Protein AF-A0A7S2TWF1-F1 (afdb_monomer)

Organism: NCBI:txid641309

Solvent-accessible surface area (backbone atoms only — not comparable to full-atom values): 10741 Å² total; per-residue (Å²): 142,86,86,85,86,84,88,76,52,82,78,64,41,66,80,52,67,94,58,54,63,68,58,53,52,52,51,52,52,48,54,50,44,64,72,76,41,62,96,87,55,84,79,75,78,81,79,74,95,74,87,85,78,88,54,41,64,74,34,92,91,57,60,34,87,63,63,79,82,58,96,88,62,58,93,59,49,22,53,63,57,31,46,40,42,53,79,91,64,64,80,43,73,40,54,31,22,58,30,19,81,89,21,53,68,32,71,68,12,24,52,53,24,39,56,52,37,52,51,50,52,52,36,50,75,72,72,45,86,76,72,66,92,52,75,87,69,79,74,94,57,79,78,60,97,80,72,69,82,76,75,79,83,74,89,77,82,87,79,85,81,80,134

Mean predicted aligned error: 10.91 Å

Radius of gyration: 24.33 Å; Cα contacts (8 Å, |Δi|>4): 124; chains: 1; bounding box: 67×34×67 Å

Secondary structure (DSSP, 8-state):
---------TTGGGGGTT--HHHHHHHHHHHHHHHHS-TT----PPPPS------TTT-TTTSSSS----TT--TTHHHHHHS-BSTTS--B---SGGG-SS-TTSHHHHHHHHHHHHHHHHHHHTTPPP-GGGTT----SPPPTT-PPPPP-------PPP-

Foldseek 3Di:
DDDDDDDDDPPRVVVCPPHDQCVVVVVVLVVVCVVPDPPPDPDHDDDDPDDDDDDQCPPPVRVDQWDDADPPDDLCQLLVQQAAPPNVQGDGGDAALSNASVRGSHPVRRVVSVVVRVVVVVCSVVVHRDPSVVVPDDPPPPPDPPPDDDPPDDDDDDDDDDD

Structure (mmCIF, N/CA/C/O backbone):
data_AF-A0A7S2TWF1-F1
#
_entry.id   AF-A0A7S2TWF1-F1
#
loop_
_atom_site.group_PDB
_atom_site.id
_atom_site.type_symbol
_atom_site.label_atom_id
_atom_site.label_alt_id
_atom_site.label_comp_id
_atom_site.label_asym_id
_atom_site.label_entity_id
_atom_site.label_seq_id
_atom_site.pdbx_PDB_ins_code
_atom_site.Cartn_x
_atom_site.Cartn_y
_atom_site.Cartn_z
_atom_site.occupancy
_atom_site.B_iso_or_equiv
_atom_site.auth_seq_id
_atom_site.auth_comp_id
_atom_site.auth_asym_id
_atom_site.auth_atom_id
_atom_site.pdbx_PDB_model_num
ATOM 1 N N . GLU A 1 1 ? -18.597 18.841 12.851 1.00 72.12 1 GLU A N 1
ATOM 2 C CA . GLU A 1 1 ? -18.340 17.396 12.669 1.00 72.12 1 GLU A CA 1
ATOM 3 C C . GLU A 1 1 ? -16.837 17.173 12.703 1.00 72.12 1 GLU A C 1
ATOM 5 O O . GLU A 1 1 ? -16.108 18.073 12.300 1.00 72.12 1 GLU A O 1
ATOM 10 N N . GLY A 1 2 ? -16.373 16.060 13.267 1.00 89.06 2 GLY A N 1
ATOM 11 C CA . GLY A 1 2 ? -14.948 15.761 13.417 1.00 89.06 2 GLY A CA 1
ATOM 12 C C . GLY A 1 2 ? -14.644 14.351 12.931 1.00 89.06 2 GLY A C 1
ATOM 13 O O . GLY A 1 2 ? -15.507 13.480 13.000 1.00 89.06 2 GLY A O 1
ATOM 14 N N . VAL A 1 3 ? -13.423 14.140 12.444 1.00 94.56 3 VAL A N 1
ATOM 15 C CA . VAL A 1 3 ? -12.933 12.841 11.974 1.00 94.56 3 VAL A CA 1
ATOM 16 C C . VAL A 1 3 ? -11.760 12.434 12.850 1.00 94.56 3 VAL A C 1
ATOM 18 O O . VAL A 1 3 ? -10.862 13.236 13.103 1.00 94.56 3 VAL A O 1
ATOM 21 N N . ILE A 1 4 ? -11.770 11.186 13.308 1.00 93.94 4 ILE A N 1
ATOM 22 C CA . ILE A 1 4 ? -10.640 10.574 14.003 1.00 93.94 4 ILE A CA 1
ATOM 23 C C . ILE A 1 4 ? -10.023 9.558 13.054 1.00 93.94 4 ILE A C 1
ATOM 25 O O . ILE A 1 4 ? -10.725 8.720 12.494 1.00 93.94 4 ILE A O 1
ATOM 29 N N . VAL A 1 5 ? -8.704 9.627 12.899 1.00 96.81 5 VAL A N 1
ATOM 30 C CA . VAL A 1 5 ? -7.928 8.631 12.162 1.00 96.81 5 VAL A CA 1
ATOM 31 C C . VAL A 1 5 ? -7.140 7.815 13.175 1.00 96.81 5 VAL A C 1
ATOM 33 O O . VAL A 1 5 ? -6.303 8.351 13.900 1.00 96.81 5 VAL A O 1
ATOM 36 N N . ALA A 1 6 ? -7.425 6.518 13.237 1.00 95.50 6 ALA A N 1
ATOM 37 C CA . ALA A 1 6 ? -6.682 5.576 14.057 1.00 95.50 6 ALA A CA 1
ATOM 38 C C . ALA A 1 6 ? -5.682 4.824 13.176 1.00 95.50 6 ALA A C 1
ATOM 40 O O . ALA A 1 6 ? -6.067 4.156 12.218 1.00 95.50 6 ALA A O 1
ATOM 41 N N . HIS A 1 7 ? -4.397 4.923 13.509 1.00 95.50 7 HIS A N 1
ATOM 42 C CA . HIS A 1 7 ? -3.355 4.150 12.843 1.00 95.50 7 HIS A CA 1
ATOM 43 C C . HIS A 1 7 ? -3.066 2.870 13.624 1.00 95.50 7 HIS A C 1
ATOM 45 O O . HIS A 1 7 ? -2.835 2.912 14.832 1.00 95.50 7 HIS A O 1
ATOM 51 N N . ILE A 1 8 ? -3.040 1.739 12.921 1.00 93.31 8 ILE A N 1
ATOM 52 C CA . ILE A 1 8 ? -2.737 0.428 13.491 1.00 93.31 8 ILE A CA 1
ATOM 53 C C . ILE A 1 8 ? -1.544 -0.145 12.732 1.00 93.31 8 ILE A C 1
ATOM 55 O O . ILE A 1 8 ? -1.581 -0.270 11.511 1.00 93.31 8 ILE A O 1
ATOM 59 N N . TRP A 1 9 ? -0.488 -0.495 13.463 1.00 90.25 9 TRP A N 1
ATOM 60 C CA . TRP A 1 9 ? 0.772 -0.977 12.898 1.00 90.25 9 TRP A CA 1
ATOM 61 C C . TRP A 1 9 ? 1.129 -2.358 13.460 1.00 90.25 9 TRP A C 1
ATOM 63 O O . TRP A 1 9 ? 0.666 -2.717 14.551 1.00 90.25 9 TRP A O 1
ATOM 73 N N . PRO A 1 10 ? 1.959 -3.152 12.763 1.00 88.19 10 PRO A N 1
ATOM 74 C CA . PRO A 1 10 ? 2.532 -4.363 13.333 1.00 88.19 10 PRO A CA 1
ATOM 75 C C . PRO A 1 10 ? 3.285 -4.094 14.653 1.00 88.19 10 PRO A C 1
ATOM 77 O O . PRO A 1 10 ? 3.901 -3.038 14.804 1.00 88.19 10 PRO A O 1
ATOM 80 N N . PRO A 1 11 ? 3.255 -5.039 15.611 1.00 89.56 11 PRO A N 1
ATOM 81 C CA . PRO A 1 11 ? 2.576 -6.336 15.536 1.00 89.56 11 PRO A CA 1
ATOM 82 C C . PRO A 1 11 ? 1.072 -6.274 15.863 1.00 89.56 11 PRO A C 1
ATOM 84 O O . PRO A 1 11 ? 0.361 -7.254 15.666 1.00 89.56 11 PRO A O 1
ATOM 87 N N . TYR A 1 12 ? 0.558 -5.139 16.342 1.00 89.62 12 TYR A N 1
ATOM 88 C CA . TYR A 1 12 ? -0.828 -5.020 16.813 1.00 89.62 12 TYR A CA 1
ATOM 89 C C . TYR A 1 12 ? -1.869 -5.161 15.698 1.00 89.62 12 TYR A C 1
ATOM 91 O O . TYR A 1 12 ? -2.967 -5.651 15.954 1.00 89.62 12 TYR A O 1
ATOM 99 N N . ALA A 1 13 ? -1.513 -4.800 14.461 1.00 91.19 13 ALA A N 1
ATOM 100 C CA . ALA A 1 13 ? -2.363 -4.982 13.282 1.00 91.19 13 ALA A CA 1
ATOM 101 C C . ALA A 1 13 ? -2.814 -6.442 13.081 1.00 91.19 13 ALA A C 1
ATOM 103 O O . ALA A 1 13 ? -3.948 -6.679 12.671 1.00 91.19 13 ALA A O 1
ATOM 104 N N . TYR A 1 14 ? -1.987 -7.424 13.460 1.00 90.00 14 TYR A N 1
ATOM 105 C CA . TYR A 1 14 ? -2.338 -8.845 13.349 1.00 90.00 14 TYR A CA 1
ATOM 106 C C . TYR A 1 14 ? -3.545 -9.220 14.216 1.00 90.00 14 TYR A C 1
ATOM 108 O O . TYR A 1 14 ? -4.333 -10.088 13.852 1.00 90.00 14 TYR A O 1
ATOM 116 N N . GLY A 1 15 ? -3.755 -8.512 15.330 1.00 92.19 15 GLY A N 1
ATOM 117 C CA . GLY A 1 15 ? -4.901 -8.712 16.215 1.00 92.19 15 GLY A CA 1
ATOM 118 C C . GLY A 1 15 ? -6.248 -8.284 15.624 1.00 92.19 15 GLY A C 1
ATOM 119 O O . GLY A 1 15 ? -7.263 -8.453 16.298 1.00 92.19 15 GLY A O 1
ATOM 120 N N . TYR A 1 16 ? -6.277 -7.731 14.406 1.00 93.31 16 TYR A N 1
ATOM 121 C CA . TYR A 1 16 ? -7.485 -7.291 13.698 1.00 93.31 16 TYR A CA 1
ATOM 122 C C . TYR A 1 16 ? -7.801 -8.126 12.449 1.00 93.31 16 TYR A C 1
ATOM 124 O O . TYR A 1 16 ? -8.859 -7.943 11.846 1.00 93.31 16 TYR A O 1
ATOM 132 N N . GLN A 1 17 ? -6.932 -9.068 12.069 1.00 90.81 17 GLN A N 1
ATOM 133 C CA . GLN A 1 17 ? -7.161 -9.920 10.903 1.00 90.81 17 GLN A CA 1
ATOM 134 C C . GLN A 1 17 ? -8.437 -10.760 11.066 1.00 90.81 17 GLN A C 1
ATOM 136 O O . GLN A 1 17 ? -8.725 -11.289 12.141 1.00 90.81 17 GLN A O 1
ATOM 141 N N . GLY A 1 18 ? -9.227 -10.847 9.992 1.00 91.69 18 GLY A N 1
ATOM 142 C CA . GLY A 1 18 ? -10.487 -11.599 9.954 1.00 91.69 18 GLY A CA 1
ATOM 143 C C . GLY A 1 18 ? -11.671 -10.970 10.701 1.00 91.69 18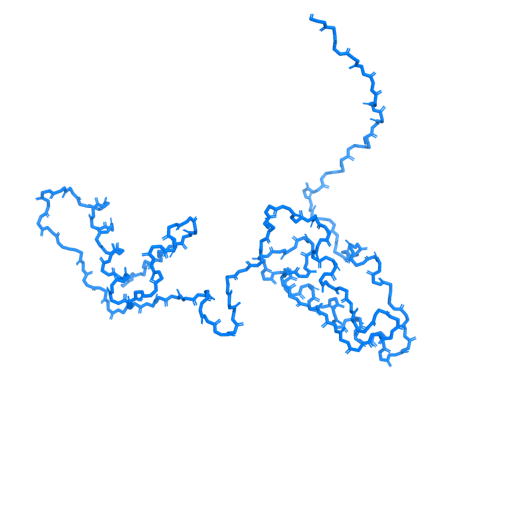 GLY A C 1
ATOM 144 O O . GLY A 1 18 ? -12.748 -11.560 10.709 1.00 91.69 18 GLY A O 1
ATOM 145 N N . GLN A 1 19 ? -11.512 -9.796 11.320 1.00 95.69 19 GLN A N 1
ATOM 146 C CA . GLN A 1 19 ? -12.613 -9.099 11.995 1.00 95.69 19 GLN A CA 1
ATOM 147 C C . GLN A 1 19 ? -13.448 -8.266 11.023 1.00 95.69 19 GLN A C 1
ATOM 149 O O . GLN A 1 19 ? -12.916 -7.712 10.056 1.00 95.69 19 GLN A O 1
ATOM 154 N N . SER A 1 20 ? -14.747 -8.139 11.312 1.00 96.88 20 SER A N 1
ATOM 155 C CA . SER A 1 20 ? -15.635 -7.216 10.596 1.00 96.88 20 SER A CA 1
ATOM 156 C C . SER A 1 20 ? -15.337 -5.760 10.964 1.00 96.88 20 SER A C 1
ATOM 158 O O . SER A 1 20 ? -14.747 -5.485 12.013 1.00 96.88 20 SER A O 1
ATOM 160 N N . ASP A 1 21 ? -15.757 -4.815 10.123 1.00 96.88 21 ASP A N 1
ATOM 161 C CA . ASP A 1 21 ? -15.557 -3.379 10.359 1.00 96.88 21 ASP A CA 1
ATOM 162 C C . ASP A 1 21 ? -16.160 -2.949 11.701 1.00 96.88 21 ASP A C 1
ATOM 164 O O . ASP A 1 21 ? -15.520 -2.236 12.471 1.00 96.88 21 ASP A O 1
ATOM 168 N N . GLU A 1 22 ? -17.341 -3.463 12.050 1.00 96.75 22 GLU A N 1
ATOM 169 C CA . GLU A 1 22 ? -18.024 -3.157 13.308 1.00 96.75 22 GLU A C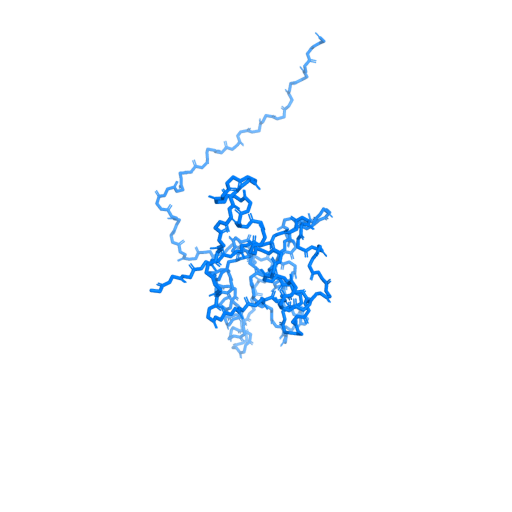A 1
ATOM 170 C C . GLU A 1 22 ? -17.219 -3.625 14.523 1.00 96.75 22 GLU A C 1
ATOM 172 O O . GLU A 1 22 ? -17.148 -2.920 15.532 1.00 96.75 22 GLU A O 1
ATOM 177 N N . GLN A 1 23 ? -16.588 -4.800 14.434 1.00 97.19 23 GLN A N 1
ATOM 178 C CA . GLN A 1 23 ? -15.737 -5.328 15.499 1.00 97.19 23 GLN A CA 1
ATOM 179 C C . GLN A 1 23 ? -14.480 -4.470 15.681 1.00 97.19 23 GLN A C 1
ATOM 181 O O . GLN A 1 23 ? -14.119 -4.148 16.816 1.00 97.19 23 GLN A O 1
ATOM 186 N N . VAL A 1 24 ? -13.839 -4.064 14.578 1.00 96.81 24 VAL A N 1
ATOM 187 C CA . VAL A 1 24 ? -12.660 -3.184 14.611 1.00 96.81 24 VAL A CA 1
ATOM 188 C C . VAL A 1 24 ? -13.022 -1.825 15.210 1.00 96.81 24 VAL A C 1
ATOM 190 O O . VAL A 1 24 ? -12.381 -1.376 16.161 1.00 96.81 24 VAL A O 1
ATOM 193 N N . VAL A 1 25 ? -14.089 -1.195 14.713 1.00 96.50 25 VAL A N 1
ATOM 194 C CA . VAL A 1 25 ? -14.565 0.112 15.187 1.00 96.50 25 VAL A CA 1
ATOM 195 C C . VAL A 1 25 ? -14.952 0.049 16.662 1.00 96.50 25 VAL A C 1
ATOM 197 O O . VAL A 1 25 ? -14.561 0.922 17.434 1.00 96.50 25 VAL A O 1
ATOM 200 N N . SER A 1 26 ? -15.660 -1.000 17.093 1.00 95.69 26 SER A N 1
ATOM 201 C CA . SER A 1 26 ? -16.040 -1.177 18.498 1.00 95.69 26 SER A CA 1
ATOM 202 C C . SER A 1 26 ? -14.823 -1.260 19.421 1.00 95.69 26 SER A C 1
ATOM 204 O O . SER A 1 26 ? -14.816 -0.610 20.468 1.00 95.69 26 SER A O 1
ATOM 206 N N . LYS A 1 27 ? -13.772 -1.990 19.024 1.00 95.56 27 LYS A N 1
ATOM 207 C CA . LYS A 1 27 ? -12.520 -2.068 19.791 1.00 95.56 27 LYS A CA 1
ATOM 208 C C . LYS A 1 27 ? -11.819 -0.717 19.888 1.00 95.56 27 LYS A C 1
ATOM 210 O O . LYS A 1 27 ? -11.437 -0.319 20.985 1.00 95.56 27 LYS A O 1
ATOM 215 N N . ILE A 1 28 ? -11.702 0.004 18.772 1.00 95.31 28 ILE A N 1
ATOM 216 C CA . ILE A 1 28 ? -11.066 1.330 18.737 1.00 95.31 28 ILE A CA 1
ATOM 217 C C . ILE A 1 28 ? -11.831 2.322 19.618 1.00 95.31 28 ILE A C 1
ATOM 219 O O . ILE A 1 28 ? -11.217 3.047 20.397 1.00 95.31 28 ILE A O 1
ATOM 223 N N . LEU A 1 29 ? -13.166 2.333 19.546 1.00 95.00 29 LEU A N 1
ATOM 224 C CA . LEU A 1 29 ? -13.996 3.179 20.405 1.00 95.00 29 LEU A CA 1
ATOM 225 C C . LEU A 1 29 ? -13.871 2.795 21.884 1.00 95.00 29 LEU A C 1
ATOM 227 O O . LEU A 1 29 ? -13.879 3.680 22.734 1.00 95.00 29 LEU A O 1
ATOM 231 N N . GLY A 1 30 ? -13.714 1.505 22.197 1.00 94.06 30 GLY A N 1
ATOM 232 C CA . GLY A 1 30 ? -13.393 1.040 23.547 1.00 94.06 30 GLY A CA 1
ATOM 233 C C . GLY A 1 30 ? -12.075 1.628 24.051 1.00 94.06 30 GLY A C 1
ATOM 234 O O . GLY A 1 30 ? -12.053 2.290 25.083 1.00 94.06 30 GLY A O 1
ATOM 235 N N . THR A 1 31 ? -11.000 1.497 23.269 1.00 94.50 31 THR A N 1
ATOM 236 C CA . THR A 1 31 ? -9.694 2.086 23.609 1.00 94.50 31 THR A CA 1
ATOM 237 C C . THR A 1 31 ? -9.767 3.605 23.757 1.00 94.50 31 THR A C 1
ATOM 239 O O . THR A 1 31 ? -9.229 4.157 24.713 1.00 94.50 31 THR A O 1
ATOM 242 N N . LEU A 1 32 ? -10.460 4.297 22.849 1.00 94.31 32 LEU A N 1
ATOM 243 C CA . LEU A 1 32 ? -10.623 5.746 22.926 1.00 94.31 32 LEU A CA 1
ATOM 244 C C . LEU A 1 32 ? -11.410 6.158 24.176 1.00 94.31 32 LEU A C 1
ATOM 246 O O . LEU A 1 32 ? -11.054 7.141 24.820 1.00 94.31 32 LEU A O 1
ATOM 250 N N . ARG A 1 33 ? -12.454 5.410 24.551 1.00 94.31 33 ARG A N 1
ATOM 251 C CA . ARG A 1 33 ? -13.218 5.664 25.778 1.00 94.31 33 ARG A CA 1
ATOM 252 C C . ARG A 1 33 ? -12.307 5.561 26.996 1.00 94.31 33 ARG A C 1
ATOM 254 O O . ARG A 1 33 ? -12.316 6.476 27.813 1.00 94.31 33 ARG A O 1
ATOM 261 N N . ASP A 1 34 ? -11.525 4.490 27.081 1.00 93.56 34 ASP A N 1
ATOM 262 C CA . ASP A 1 34 ? -10.627 4.231 28.210 1.00 93.56 34 ASP A CA 1
ATOM 263 C C . ASP A 1 34 ? -9.513 5.288 28.316 1.00 93.56 34 ASP A C 1
ATOM 265 O O . ASP A 1 34 ? -9.046 5.593 29.410 1.00 93.56 34 ASP A O 1
ATOM 269 N N . MET A 1 35 ? -9.105 5.885 27.189 1.00 93.94 35 MET A N 1
ATOM 270 C CA . MET A 1 35 ? -8.160 7.007 27.164 1.00 93.94 35 MET A CA 1
ATOM 271 C C . MET A 1 35 ? -8.790 8.339 27.589 1.00 93.94 35 MET A C 1
ATOM 273 O O . MET A 1 35 ? -8.121 9.160 28.213 1.00 93.94 35 MET A O 1
ATOM 277 N N . MET A 1 36 ? -10.041 8.592 27.198 1.00 93.25 36 MET A N 1
ATOM 278 C CA . MET A 1 36 ? -10.694 9.895 27.380 1.00 93.25 36 MET A CA 1
ATOM 279 C C . MET A 1 36 ? -11.441 10.020 28.708 1.00 93.25 36 MET A C 1
ATOM 281 O O . MET A 1 36 ? -11.652 11.134 29.190 1.00 93.25 36 MET A O 1
ATOM 285 N N . TYR A 1 37 ? -11.866 8.902 29.293 1.00 94.12 37 TYR A N 1
ATOM 286 C CA . TYR A 1 37 ? -12.707 8.887 30.480 1.00 94.12 37 TYR A CA 1
ATOM 287 C C . TYR A 1 37 ? -12.115 8.017 31.590 1.00 94.12 37 TYR A C 1
ATOM 289 O O . TYR A 1 37 ? -11.565 6.953 31.316 1.00 94.12 37 TYR A O 1
ATOM 297 N N . PRO A 1 38 ? -12.275 8.415 32.866 1.00 92.81 38 PRO A N 1
ATOM 298 C CA . PRO A 1 38 ? -11.869 7.571 33.979 1.00 92.81 38 PRO A CA 1
ATOM 299 C C . PRO A 1 38 ? -12.736 6.296 34.059 1.00 92.81 38 PRO A C 1
ATOM 301 O O . PRO A 1 38 ? -13.879 6.301 33.591 1.00 92.81 38 PRO A O 1
ATOM 304 N N . PRO A 1 39 ? -12.251 5.217 34.706 1.00 86.44 39 PRO A N 1
ATOM 305 C CA . PRO A 1 39 ? -12.900 3.896 34.692 1.00 86.44 39 PRO A CA 1
ATOM 306 C C . PRO A 1 39 ? -14.346 3.875 35.214 1.00 86.44 39 PRO A C 1
ATOM 308 O O . PRO A 1 39 ? -15.143 3.018 34.853 1.00 86.44 39 PRO A O 1
ATOM 311 N N . ASN A 1 40 ? -14.688 4.825 36.079 1.00 88.69 40 ASN A N 1
ATOM 312 C CA . ASN A 1 40 ? -15.990 4.999 36.718 1.00 88.69 40 ASN A CA 1
ATOM 313 C C . ASN A 1 40 ? -16.876 6.054 36.026 1.00 88.69 40 ASN A C 1
ATOM 315 O O . ASN A 1 40 ? -17.918 6.435 36.559 1.00 88.69 40 ASN A O 1
ATOM 319 N N . CYS A 1 41 ? -16.482 6.539 34.848 1.00 88.56 41 CYS A N 1
ATOM 320 C CA . CYS A 1 41 ? -17.279 7.474 34.069 1.00 88.56 41 CYS A CA 1
ATOM 321 C C . CYS A 1 41 ? -18.435 6.763 33.351 1.00 88.56 41 CYS A C 1
ATOM 323 O O . CYS A 1 41 ? -18.238 5.790 32.615 1.00 88.56 41 CYS A O 1
ATOM 325 N N . THR A 1 42 ? -19.647 7.291 33.524 1.00 87.19 42 THR A N 1
ATOM 326 C CA . THR A 1 42 ? -20.864 6.813 32.850 1.00 87.19 42 THR A CA 1
ATOM 327 C C . THR A 1 42 ? -21.090 7.463 31.486 1.00 87.19 42 THR A C 1
ATOM 329 O O . THR A 1 42 ? -21.933 6.989 30.722 1.00 87.19 42 THR A O 1
ATOM 332 N N . SER A 1 43 ? -20.336 8.515 31.155 1.00 89.25 43 SER A N 1
ATOM 333 C CA . SER A 1 43 ? -20.388 9.155 29.842 1.00 89.25 43 SER A CA 1
ATOM 334 C C . SER A 1 43 ? -20.003 8.170 28.741 1.00 89.25 43 SER A C 1
ATOM 336 O O . SER A 1 43 ? -19.146 7.301 28.915 1.00 89.25 43 SER A O 1
ATOM 338 N N . THR A 1 44 ? -20.653 8.309 27.591 1.00 87.12 44 THR A N 1
ATOM 339 C CA . THR A 1 44 ? -20.386 7.495 26.404 1.00 87.12 44 THR A CA 1
ATOM 340 C C . THR A 1 44 ? -19.817 8.370 25.302 1.00 87.12 44 THR A C 1
ATOM 342 O O . THR A 1 44 ? -20.134 9.556 25.208 1.00 87.12 44 THR A O 1
ATOM 345 N N . LEU A 1 45 ? -18.959 7.780 24.470 1.00 91.06 45 LEU A N 1
ATOM 346 C CA . LEU A 1 45 ? -18.534 8.440 23.245 1.00 91.06 45 LEU A CA 1
ATOM 347 C C . LEU A 1 45 ? -19.735 8.583 22.301 1.00 91.06 45 LEU A C 1
ATOM 349 O O . LEU A 1 45 ? -20.566 7.671 22.231 1.00 91.06 45 LEU A O 1
ATOM 353 N N . PRO A 1 46 ? -19.822 9.689 21.547 1.00 90.50 46 PRO A N 1
ATOM 354 C CA . PRO A 1 46 ? -20.805 9.800 20.483 1.00 90.50 46 PRO A CA 1
ATOM 355 C C . PRO A 1 46 ? -20.593 8.679 19.459 1.00 90.50 46 PRO A C 1
ATOM 357 O O . PRO A 1 46 ? -19.459 8.328 19.122 1.00 90.50 46 PRO A O 1
ATOM 360 N N . LYS A 1 47 ? -21.695 8.118 18.953 1.00 90.69 47 LYS A N 1
ATOM 361 C CA . LYS A 1 47 ? -21.638 7.106 17.897 1.00 90.69 47 LYS A CA 1
ATOM 362 C C . LYS A 1 47 ? -21.107 7.754 16.606 1.00 90.69 47 LYS A C 1
ATOM 364 O O . LYS A 1 47 ? -21.612 8.819 16.241 1.00 90.69 47 LYS A O 1
ATOM 369 N N . PRO A 1 48 ? -20.134 7.141 15.907 1.00 94.25 48 PRO A N 1
ATOM 370 C CA . PRO A 1 48 ? -19.705 7.639 14.608 1.00 94.25 48 PRO A CA 1
ATOM 371 C C . PRO A 1 48 ? -20.864 7.582 13.608 1.00 94.25 48 PRO A C 1
ATOM 373 O O . PRO A 1 48 ? -21.649 6.630 13.609 1.00 94.25 48 PRO A O 1
ATOM 376 N N . LEU A 1 49 ? -20.967 8.617 12.771 1.00 95.94 49 LEU A N 1
ATOM 377 C CA . LEU A 1 49 ? -21.924 8.654 11.663 1.00 95.94 49 LEU A CA 1
ATOM 378 C C . LEU A 1 49 ? -21.562 7.627 10.588 1.00 95.94 49 LEU A C 1
ATOM 380 O O . LEU A 1 49 ? -22.455 7.013 10.013 1.00 95.94 49 LEU A O 1
ATOM 384 N N . ASP A 1 50 ? -20.263 7.439 10.359 1.00 95.69 50 ASP A N 1
ATOM 385 C CA . ASP A 1 50 ? -19.709 6.496 9.395 1.00 95.69 50 ASP A CA 1
ATOM 386 C C . ASP A 1 50 ? -18.306 6.043 9.834 1.00 95.69 50 ASP A C 1
ATOM 388 O O . ASP A 1 50 ? -17.664 6.698 10.666 1.00 95.69 50 ASP A O 1
ATOM 392 N N . ALA A 1 51 ? -17.836 4.922 9.292 1.00 96.56 51 ALA A N 1
ATOM 393 C CA . ALA A 1 51 ? -16.504 4.390 9.533 1.00 96.56 51 ALA A CA 1
ATOM 394 C C . ALA A 1 51 ? -15.969 3.645 8.304 1.00 96.56 51 ALA A C 1
ATOM 396 O O . ALA A 1 51 ? -16.692 2.907 7.645 1.00 96.56 51 ALA A O 1
ATOM 397 N N . LEU A 1 52 ? -14.666 3.792 8.050 1.00 97.00 52 LEU A N 1
ATOM 398 C CA . LEU A 1 52 ? -13.952 3.079 6.994 1.00 97.00 52 LEU A CA 1
ATOM 399 C C . LEU A 1 52 ? -12.755 2.339 7.594 1.00 97.00 52 LEU A C 1
ATOM 401 O O . LEU A 1 52 ? -11.891 2.961 8.216 1.00 97.00 52 LEU A O 1
ATOM 405 N N . VAL A 1 53 ? -12.680 1.027 7.368 1.00 96.88 53 VAL A N 1
ATOM 406 C CA . VAL A 1 53 ? -11.556 0.184 7.796 1.00 96.88 53 VAL A CA 1
ATOM 407 C C . VAL A 1 53 ? -10.799 -0.318 6.570 1.00 96.88 53 VAL A C 1
ATOM 409 O O . VAL A 1 53 ? -11.321 -1.089 5.767 1.00 96.88 53 VAL A O 1
ATOM 412 N N . THR A 1 54 ? -9.543 0.102 6.418 1.00 95.94 54 THR A N 1
ATOM 413 C CA . THR A 1 54 ? -8.681 -0.365 5.324 1.00 95.94 54 THR A CA 1
ATOM 414 C C . THR A 1 54 ? -8.004 -1.688 5.683 1.00 95.94 54 THR A C 1
ATOM 416 O O . THR A 1 54 ? -7.611 -1.912 6.829 1.00 95.94 54 THR A O 1
ATOM 419 N N . ARG A 1 55 ? -7.865 -2.581 4.695 1.00 94.75 55 ARG A N 1
ATOM 420 C CA . ARG A 1 55 ? -7.214 -3.896 4.836 1.00 94.75 55 ARG A CA 1
ATOM 421 C C . ARG A 1 55 ? -6.218 -4.125 3.707 1.00 94.75 55 ARG A C 1
ATOM 423 O O . ARG A 1 55 ? -6.459 -4.891 2.781 1.00 94.75 55 ARG A O 1
ATOM 430 N N . TRP A 1 56 ? -5.102 -3.408 3.779 1.00 94.56 56 TRP A N 1
ATOM 431 C CA . TRP A 1 56 ? -4.077 -3.427 2.735 1.00 94.56 56 TRP A CA 1
ATOM 432 C C . TRP A 1 56 ? -3.471 -4.816 2.496 1.00 94.56 56 TRP A C 1
ATOM 434 O O . TRP A 1 56 ? -3.122 -5.129 1.367 1.00 94.56 56 TRP A O 1
ATOM 444 N N . ASP A 1 57 ? -3.376 -5.656 3.531 1.00 91.69 57 ASP A N 1
ATOM 445 C CA . ASP A 1 57 ? -2.806 -7.009 3.468 1.00 91.69 57 ASP A CA 1
ATOM 446 C C . ASP A 1 57 ? -3.660 -8.012 2.676 1.00 91.69 57 ASP A C 1
ATOM 448 O O . ASP A 1 57 ? -3.130 -8.984 2.144 1.00 91.69 57 ASP A O 1
ATOM 452 N N . THR A 1 58 ? -4.970 -7.774 2.585 1.00 93.00 58 THR A N 1
ATOM 453 C CA . THR A 1 58 ? -5.926 -8.644 1.876 1.00 93.00 58 THR A CA 1
ATOM 454 C C . THR A 1 58 ? -6.539 -7.994 0.638 1.00 93.00 58 THR A C 1
ATOM 456 O O . THR A 1 58 ? -7.226 -8.674 -0.123 1.00 93.00 58 THR A O 1
ATOM 459 N N . ASP A 1 59 ? -6.269 -6.708 0.398 1.00 94.94 59 ASP A N 1
ATOM 460 C CA . ASP A 1 59 ? -6.602 -6.040 -0.857 1.00 94.94 59 ASP A CA 1
ATOM 461 C C . ASP A 1 59 ? -5.869 -6.735 -2.022 1.00 94.94 59 ASP A C 1
ATOM 463 O O . ASP A 1 59 ? -4.632 -6.720 -2.053 1.00 94.94 59 ASP A O 1
ATOM 467 N N . PRO A 1 60 ? -6.593 -7.320 -2.998 1.00 96.38 60 PRO A N 1
ATOM 468 C CA . PRO A 1 60 ? -5.991 -8.085 -4.088 1.00 96.38 60 PRO A CA 1
ATOM 469 C C . PRO A 1 60 ? -5.084 -7.253 -5.004 1.00 96.38 60 PRO A C 1
ATOM 471 O O . PRO A 1 60 ? -4.308 -7.828 -5.766 1.00 96.38 60 PRO A O 1
ATOM 474 N N . HIS A 1 61 ? -5.173 -5.922 -4.954 1.00 96.06 61 HIS A N 1
ATOM 475 C CA . HIS A 1 61 ? -4.346 -5.022 -5.758 1.00 96.06 61 HIS A CA 1
ATOM 476 C C . HIS A 1 61 ? -3.121 -4.485 -5.014 1.00 96.06 61 HIS A C 1
ATOM 478 O O . HIS A 1 61 ? -2.240 -3.913 -5.657 1.00 96.06 61 HIS A O 1
ATOM 484 N N . SER A 1 62 ? -3.049 -4.689 -3.697 1.00 94.88 62 SER A N 1
ATOM 485 C CA . SER A 1 62 ? -2.001 -4.115 -2.848 1.00 94.88 62 SER A CA 1
ATOM 486 C C . SER A 1 62 ? -1.199 -5.189 -2.109 1.00 94.88 62 SER A C 1
ATOM 488 O O . SER A 1 62 ? 0.029 -5.145 -2.117 1.00 94.88 62 SER A O 1
ATOM 490 N N . LEU A 1 63 ? -1.874 -6.180 -1.505 1.00 93.88 63 LEU A N 1
ATOM 491 C CA . LEU A 1 63 ? -1.278 -7.287 -0.731 1.00 93.88 63 LEU A CA 1
ATOM 492 C C . LEU A 1 63 ? -0.284 -6.836 0.362 1.00 93.88 63 LEU A C 1
ATOM 494 O O . LEU A 1 63 ? 0.612 -7.576 0.769 1.00 93.88 63 LEU A O 1
ATOM 498 N N . GLY A 1 64 ? -0.428 -5.601 0.835 1.00 92.94 64 GLY A N 1
ATOM 499 C CA . GLY A 1 64 ? 0.470 -4.918 1.752 1.00 92.94 64 GLY A CA 1
ATOM 500 C C . GLY A 1 64 ? 0.331 -3.401 1.638 1.00 92.94 64 GLY A C 1
ATOM 501 O O . GLY A 1 64 ? -0.304 -2.884 0.722 1.00 92.94 64 GLY A O 1
ATOM 502 N N . SER A 1 65 ? 0.905 -2.670 2.596 1.00 93.19 65 SER A N 1
ATOM 503 C CA . SER A 1 65 ? 0.863 -1.202 2.599 1.00 93.19 65 SER A CA 1
ATOM 504 C C . SER A 1 65 ? 1.980 -0.580 1.760 1.00 93.19 65 SER A C 1
ATOM 506 O O . SER A 1 65 ? 1.742 0.347 0.995 1.00 93.19 65 SER A O 1
ATOM 508 N N . TYR A 1 66 ? 3.215 -1.049 1.947 1.00 93.50 66 TYR A N 1
ATOM 509 C CA . TYR A 1 66 ? 4.412 -0.544 1.277 1.00 93.50 66 TYR A CA 1
ATOM 510 C C . TYR A 1 66 ? 5.603 -1.478 1.525 1.00 93.50 66 TYR A C 1
ATOM 512 O O . TYR A 1 66 ? 5.651 -2.187 2.533 1.00 93.50 66 TYR A O 1
ATOM 520 N N . SER A 1 67 ? 6.594 -1.451 0.629 1.00 93.00 67 SER A N 1
ATOM 521 C CA . SER A 1 67 ? 7.838 -2.221 0.763 1.00 93.00 67 SER A CA 1
ATOM 522 C C . SER A 1 67 ? 8.577 -1.937 2.076 1.00 93.00 67 SER A C 1
ATOM 524 O O . SER A 1 67 ? 8.653 -0.787 2.491 1.00 93.00 67 SER A O 1
ATOM 526 N N . PHE A 1 68 ? 9.221 -2.921 2.694 1.00 90.88 68 PHE A N 1
ATOM 527 C CA . PHE A 1 68 ? 10.183 -2.700 3.782 1.00 90.88 68 PHE A CA 1
ATOM 528 C C . PHE A 1 68 ? 11.381 -3.640 3.610 1.00 90.88 68 PHE A C 1
ATOM 530 O O . PHE A 1 68 ? 11.300 -4.591 2.840 1.00 90.88 68 PHE A O 1
ATOM 537 N N . HIS A 1 69 ? 12.485 -3.373 4.312 1.00 90.50 69 HIS A N 1
ATOM 538 C CA . HIS A 1 69 ? 13.646 -4.266 4.345 1.00 90.50 69 HIS A CA 1
ATOM 539 C C . HIS A 1 69 ? 13.495 -5.266 5.505 1.00 90.50 69 HIS A C 1
ATOM 541 O O . HIS A 1 69 ? 13.725 -4.880 6.657 1.00 90.50 69 HIS A O 1
ATOM 547 N N . PRO A 1 70 ? 13.083 -6.523 5.257 1.00 90.44 70 PRO A N 1
ATOM 548 C CA . PRO A 1 70 ? 13.106 -7.554 6.284 1.00 90.44 70 PRO A CA 1
ATOM 549 C C . PRO A 1 70 ? 14.540 -7.902 6.701 1.00 90.44 70 PRO A C 1
ATOM 551 O O . PRO A 1 70 ? 15.522 -7.569 6.035 1.00 90.44 70 PRO A O 1
ATOM 554 N N . VAL A 1 71 ? 14.661 -8.606 7.828 1.00 94.38 71 VAL A N 1
ATOM 555 C CA . VAL A 1 71 ? 15.947 -9.157 8.272 1.00 94.38 71 VAL A CA 1
ATOM 556 C C . VAL A 1 71 ? 16.503 -10.069 7.178 1.00 94.38 71 VAL A C 1
ATOM 558 O O . VAL A 1 71 ? 15.823 -10.990 6.734 1.00 94.38 71 VAL A O 1
ATOM 561 N N . GLY A 1 72 ? 17.744 -9.807 6.769 1.00 95.25 72 GLY A N 1
ATOM 562 C CA . GLY A 1 72 ? 18.419 -10.537 5.696 1.00 95.25 72 GLY A CA 1
ATOM 563 C C . GLY A 1 72 ? 18.372 -9.856 4.326 1.00 95.25 72 GLY A C 1
ATOM 564 O O . GLY A 1 72 ? 19.083 -10.310 3.438 1.00 95.25 72 GLY A O 1
ATOM 565 N N . SER A 1 73 ? 17.608 -8.771 4.153 1.00 92.06 73 SER A N 1
ATOM 566 C CA . SER A 1 73 ? 17.656 -7.972 2.923 1.00 92.06 73 SER A CA 1
ATOM 567 C C . SER A 1 73 ? 18.928 -7.138 2.807 1.00 92.06 73 SER A C 1
ATOM 569 O O . SER A 1 73 ? 19.486 -6.666 3.803 1.00 92.06 73 SER A O 1
ATOM 571 N N . GLU A 1 74 ? 19.346 -6.897 1.569 1.00 91.31 74 GLU A N 1
ATOM 572 C CA . GLU A 1 74 ? 20.471 -6.035 1.239 1.00 91.31 74 GLU A CA 1
ATOM 573 C C . GLU A 1 74 ? 19.995 -4.653 0.793 1.00 91.31 74 GLU A C 1
ATOM 575 O O . GLU A 1 74 ? 18.967 -4.492 0.140 1.00 91.31 74 GLU A O 1
ATOM 580 N N . ARG A 1 75 ? 20.810 -3.626 1.060 1.00 87.19 75 ARG A N 1
ATOM 581 C CA . ARG A 1 75 ? 20.523 -2.241 0.643 1.00 87.19 75 ARG A CA 1
ATOM 582 C C . ARG A 1 75 ? 20.271 -2.107 -0.867 1.00 87.19 75 ARG A C 1
ATOM 584 O O . ARG A 1 75 ? 19.626 -1.154 -1.293 1.00 87.19 75 ARG A O 1
ATOM 591 N N . MET A 1 76 ? 20.825 -3.012 -1.672 1.00 88.00 76 MET A N 1
ATOM 592 C CA . MET A 1 76 ? 20.753 -2.972 -3.133 1.00 88.00 76 MET A CA 1
ATOM 593 C C . MET A 1 76 ? 19.570 -3.763 -3.710 1.00 88.00 76 MET A C 1
ATOM 595 O O . MET A 1 76 ? 19.338 -3.675 -4.917 1.00 88.00 76 MET A O 1
ATOM 599 N N . ASP A 1 77 ? 18.784 -4.460 -2.883 1.00 90.19 77 ASP A N 1
ATOM 600 C CA . ASP A 1 77 ? 17.599 -5.217 -3.316 1.00 90.19 77 ASP A CA 1
ATOM 601 C C . ASP A 1 77 ? 16.612 -4.382 -4.160 1.00 90.19 77 ASP A C 1
ATOM 603 O O . ASP A 1 77 ? 16.156 -4.871 -5.199 1.00 90.19 77 ASP A O 1
ATOM 607 N N . PRO A 1 78 ? 16.333 -3.098 -3.838 1.00 91.69 78 PRO A N 1
ATOM 608 C CA . PRO A 1 78 ? 15.450 -2.265 -4.661 1.00 91.69 78 PRO A CA 1
ATOM 609 C C . PRO A 1 78 ? 15.958 -2.071 -6.090 1.00 91.69 78 PRO A C 1
ATOM 611 O O . PRO A 1 78 ? 15.172 -1.983 -7.031 1.00 91.69 78 PRO A O 1
ATOM 614 N N . LEU A 1 79 ? 17.281 -2.023 -6.274 1.00 88.62 79 LEU A N 1
ATOM 615 C CA . LEU A 1 79 ? 17.893 -1.874 -7.594 1.00 88.62 79 LEU A CA 1
ATOM 616 C C . LEU A 1 79 ? 17.886 -3.18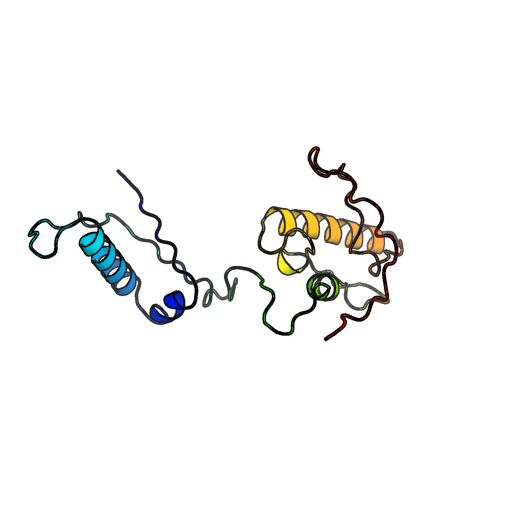5 -8.376 1.00 88.62 79 LEU A C 1
ATOM 618 O O . LEU A 1 79 ? 17.742 -3.162 -9.598 1.00 88.62 79 LEU A O 1
ATOM 622 N N . ALA A 1 80 ? 17.984 -4.322 -7.685 1.00 90.12 80 ALA A N 1
ATOM 623 C CA . ALA A 1 80 ? 17.756 -5.618 -8.307 1.00 90.12 80 ALA A CA 1
ATOM 624 C C . ALA A 1 80 ? 16.318 -5.721 -8.841 1.00 90.12 80 ALA A C 1
ATOM 626 O O . ALA A 1 80 ? 16.134 -6.141 -9.983 1.00 90.12 80 ALA A O 1
ATOM 627 N N . LEU A 1 81 ? 15.329 -5.255 -8.066 1.00 92.62 81 LEU A N 1
ATOM 628 C CA . LEU A 1 81 ? 13.923 -5.198 -8.479 1.00 92.62 81 LEU A CA 1
ATOM 629 C C . LEU A 1 81 ? 13.674 -4.184 -9.610 1.00 92.62 81 LEU A C 1
ATOM 631 O O . LEU A 1 81 ? 12.846 -4.416 -10.484 1.00 92.62 81 LEU A O 1
ATOM 635 N N . ALA A 1 82 ? 14.403 -3.067 -9.623 1.00 92.81 82 ALA A N 1
ATOM 636 C CA . ALA A 1 82 ? 14.302 -2.035 -10.655 1.00 92.81 82 ALA A CA 1
ATOM 637 C C . ALA A 1 82 ? 14.854 -2.459 -12.029 1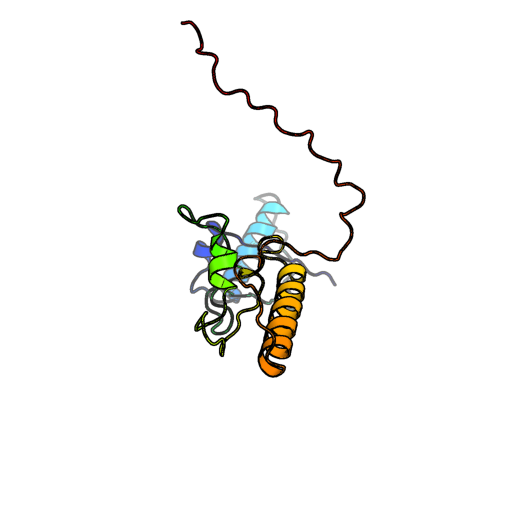.00 92.81 82 ALA A C 1
ATOM 639 O O . ALA A 1 82 ? 14.597 -1.772 -13.027 1.00 92.81 82 ALA A O 1
ATOM 640 N N . ALA A 1 83 ? 15.653 -3.529 -12.080 1.00 89.12 83 ALA A N 1
ATOM 641 C CA . ALA A 1 83 ? 16.329 -3.974 -13.290 1.00 89.12 83 ALA A CA 1
ATOM 642 C C . ALA A 1 83 ? 15.328 -4.547 -14.311 1.00 89.12 83 ALA A C 1
ATOM 644 O O . ALA A 1 83 ? 14.472 -5.353 -13.952 1.00 89.12 83 ALA A O 1
ATOM 645 N N . PRO A 1 84 ? 15.437 -4.189 -15.600 1.00 91.19 84 PRO A N 1
ATOM 646 C CA . PRO A 1 84 ? 14.534 -4.696 -16.623 1.00 91.19 84 PRO A CA 1
ATOM 647 C C . PRO A 1 84 ? 14.795 -6.169 -16.945 1.00 91.19 84 PRO A C 1
ATOM 649 O O . PRO A 1 84 ? 15.863 -6.723 -16.655 1.00 91.19 84 PRO A O 1
ATOM 652 N N . HIS A 1 85 ? 13.833 -6.786 -17.631 1.00 89.62 85 HIS A N 1
ATOM 653 C CA . HIS A 1 85 ? 13.895 -8.185 -18.029 1.00 89.62 85 HIS A CA 1
ATOM 654 C C . HIS A 1 85 ? 13.548 -8.402 -19.522 1.00 89.62 85 HIS A C 1
ATOM 656 O O . HIS A 1 85 ? 12.584 -7.810 -20.018 1.00 89.62 85 HIS A O 1
ATOM 662 N N . PRO A 1 86 ? 14.294 -9.262 -20.249 1.00 90.94 86 PRO A N 1
ATOM 663 C CA . PRO A 1 86 ? 15.648 -9.715 -19.916 1.00 90.94 86 PRO A CA 1
ATOM 664 C C . PRO A 1 86 ? 16.647 -8.546 -20.002 1.00 90.94 86 PRO A C 1
ATOM 666 O O . PRO A 1 86 ? 16.459 -7.624 -20.789 1.00 90.94 86 PRO A O 1
ATOM 669 N N . ARG A 1 87 ? 17.742 -8.587 -19.231 1.00 82.94 87 ARG A N 1
ATOM 670 C CA . ARG A 1 87 ? 18.726 -7.482 -19.191 1.00 82.94 87 ARG A CA 1
ATOM 671 C C . ARG A 1 87 ? 19.409 -7.205 -20.538 1.00 82.94 87 ARG A C 1
ATOM 673 O O . ARG A 1 87 ? 19.756 -6.065 -20.810 1.00 82.94 87 ARG A O 1
ATOM 680 N N . SER A 1 88 ? 19.602 -8.230 -21.370 1.00 83.44 88 SER A N 1
ATOM 681 C CA . SER A 1 88 ? 20.289 -8.125 -22.668 1.00 83.44 88 SER A CA 1
ATOM 682 C C . SER A 1 88 ? 19.416 -7.563 -23.793 1.00 83.44 88 SER A C 1
ATOM 684 O O . SER A 1 88 ? 19.933 -6.995 -24.749 1.00 83.44 88 SER A O 1
ATOM 686 N N . SER A 1 89 ? 18.097 -7.732 -23.703 1.00 85.75 89 SER A N 1
ATOM 687 C CA . SER A 1 89 ? 17.140 -7.162 -24.651 1.00 85.75 89 SER A CA 1
ATOM 688 C C . SER A 1 89 ? 15.856 -6.803 -23.903 1.00 85.75 89 SER A C 1
ATOM 690 O O . SER A 1 89 ? 14.878 -7.551 -23.976 1.00 85.75 89 SER A O 1
ATOM 692 N N . PRO A 1 90 ? 15.862 -5.695 -23.142 1.00 89.38 90 PRO A N 1
ATOM 693 C CA . PRO A 1 90 ? 14.746 -5.300 -22.294 1.00 89.38 90 PRO A CA 1
ATOM 694 C C . PRO A 1 90 ? 13.407 -5.299 -23.036 1.00 89.38 90 PRO A C 1
ATOM 696 O O . PRO A 1 90 ? 13.280 -4.762 -24.139 1.00 89.38 90 PRO A O 1
ATOM 699 N N . ARG A 1 91 ? 12.403 -5.936 -22.430 1.00 91.94 91 ARG A N 1
ATOM 700 C CA . ARG A 1 91 ? 10.995 -5.907 -22.871 1.00 91.94 91 ARG A CA 1
ATOM 701 C C . ARG A 1 91 ? 10.042 -5.590 -21.723 1.00 91.94 91 ARG A C 1
ATOM 703 O O . ARG A 1 91 ? 8.950 -5.092 -21.963 1.00 91.94 91 ARG A O 1
ATOM 710 N N . LEU A 1 92 ? 10.466 -5.863 -20.493 1.00 95.25 92 LEU A N 1
ATOM 711 C CA . LEU A 1 92 ? 9.739 -5.593 -19.264 1.00 95.25 92 LEU A CA 1
ATOM 712 C C . LEU A 1 92 ? 10.559 -4.651 -18.384 1.00 95.25 92 LEU A C 1
ATOM 714 O O . LEU A 1 92 ? 11.747 -4.886 -18.157 1.00 95.25 92 LEU A O 1
ATOM 718 N N . PHE A 1 93 ? 9.915 -3.602 -17.881 1.00 94.44 93 PHE A N 1
ATOM 719 C CA . PHE A 1 93 ? 10.520 -2.581 -17.030 1.00 94.44 93 PHE A CA 1
ATOM 720 C C . PHE A 1 93 ? 9.710 -2.457 -15.744 1.00 94.44 93 PHE A C 1
ATOM 722 O O . PHE A 1 93 ? 8.482 -2.514 -15.783 1.00 94.44 93 PHE A O 1
ATOM 729 N N . PHE A 1 94 ? 10.399 -2.257 -14.622 1.00 95.69 94 PHE A N 1
ATOM 730 C CA . PHE A 1 94 ? 9.779 -2.156 -13.306 1.00 95.69 94 PHE A CA 1
ATOM 731 C C . PHE A 1 94 ? 9.914 -0.741 -12.742 1.00 95.69 94 PHE A C 1
ATOM 733 O O . PHE A 1 94 ? 10.989 -0.126 -12.766 1.00 95.69 94 PHE A O 1
ATOM 740 N N . ALA A 1 95 ? 8.803 -0.247 -12.213 1.00 96.31 95 ALA A N 1
ATOM 741 C CA . ALA A 1 95 ? 8.675 1.004 -11.483 1.00 96.31 95 ALA A CA 1
ATOM 742 C C . ALA A 1 95 ? 7.817 0.768 -10.236 1.00 96.31 95 ALA A C 1
ATOM 744 O O . ALA A 1 95 ? 7.184 -0.278 -10.106 1.00 96.31 95 ALA A O 1
ATOM 745 N N . GLY A 1 96 ? 7.802 1.740 -9.332 1.00 96.31 96 GLY A N 1
ATOM 746 C CA . GLY A 1 96 ? 7.134 1.637 -8.042 1.00 96.31 96 GLY A CA 1
ATOM 747 C C . GLY A 1 96 ? 8.065 2.047 -6.910 1.00 96.31 96 GLY A C 1
ATOM 748 O O . GLY A 1 96 ? 9.291 2.073 -7.059 1.00 96.31 96 GLY A O 1
ATOM 749 N N . GLU A 1 97 ? 7.476 2.365 -5.768 1.00 96.44 97 GLU A N 1
ATOM 750 C CA . GLU A 1 97 ? 8.166 2.703 -4.522 1.00 96.44 97 GLU A CA 1
ATOM 751 C C . GLU A 1 97 ? 9.241 1.667 -4.137 1.00 96.44 97 GLU A C 1
ATOM 753 O O . GLU A 1 97 ? 10.344 2.046 -3.751 1.00 96.44 97 GLU A O 1
ATOM 758 N N . ALA A 1 98 ? 8.976 0.376 -4.356 1.00 95.81 98 ALA A N 1
ATOM 759 C CA . ALA A 1 98 ? 9.847 -0.746 -4.026 1.00 95.81 98 ALA A CA 1
ATOM 760 C C . ALA A 1 98 ? 11.096 -0.795 -4.915 1.00 95.81 98 ALA A C 1
ATOM 762 O O . ALA A 1 98 ? 12.081 -1.441 -4.573 1.00 95.81 98 ALA A O 1
ATOM 763 N N . THR A 1 99 ? 11.061 -0.100 -6.054 1.00 94.62 99 THR A N 1
ATOM 764 C CA . THR A 1 99 ? 12.158 -0.021 -7.030 1.00 94.62 99 THR A CA 1
ATOM 765 C C . THR A 1 99 ? 13.029 1.226 -6.844 1.00 94.62 99 THR A C 1
ATOM 767 O O . THR A 1 99 ? 13.945 1.475 -7.630 1.00 94.62 99 THR A O 1
ATOM 770 N N . SER A 1 100 ? 12.725 2.062 -5.846 1.00 91.44 100 SER A N 1
ATOM 771 C CA . SER A 1 100 ? 13.452 3.298 -5.568 1.00 91.44 100 SER A CA 1
ATOM 772 C C . SER A 1 100 ? 14.415 3.100 -4.408 1.00 91.44 100 SER A C 1
ATOM 774 O O . SER A 1 100 ? 13.992 2.759 -3.315 1.00 91.44 100 SER A O 1
ATOM 776 N N . LEU A 1 101 ? 15.709 3.364 -4.604 1.00 87.75 101 LEU A N 1
ATOM 777 C CA . LEU A 1 101 ? 16.695 3.240 -3.525 1.00 87.75 101 LEU A CA 1
ATOM 778 C C . LEU A 1 101 ? 16.527 4.317 -2.437 1.00 87.75 101 LEU A C 1
ATOM 780 O O . LEU A 1 101 ? 16.772 4.049 -1.265 1.00 87.75 101 LEU A O 1
ATOM 784 N N . LEU A 1 102 ? 16.148 5.542 -2.820 1.00 85.00 102 LEU A N 1
ATOM 785 C CA . LEU A 1 102 ? 16.061 6.687 -1.897 1.00 85.00 102 LEU A CA 1
ATOM 786 C C . LEU A 1 102 ? 14.626 7.057 -1.505 1.00 85.00 102 LEU A C 1
ATOM 788 O O . LEU A 1 102 ? 14.434 7.847 -0.588 1.00 85.00 102 LEU A O 1
ATOM 792 N N . GLY A 1 103 ? 13.627 6.523 -2.210 1.00 86.62 103 GLY A N 1
ATOM 793 C CA . GLY A 1 103 ? 12.219 6.877 -2.036 1.00 86.62 103 GLY A CA 1
ATOM 794 C C . GLY A 1 103 ? 11.316 5.682 -1.746 1.00 86.62 103 GLY A C 1
ATOM 795 O O . GLY A 1 103 ? 10.141 5.724 -2.106 1.00 86.62 103 GLY A O 1
ATOM 796 N N . GLN A 1 104 ? 11.841 4.616 -1.140 1.00 88.88 104 GLN A N 1
ATOM 797 C CA . GLN A 1 104 ? 11.001 3.509 -0.676 1.00 88.88 104 GLN A CA 1
ATOM 798 C C . GLN A 1 104 ? 9.894 4.022 0.239 1.00 88.88 104 GLN A C 1
ATOM 800 O O . GLN A 1 104 ? 10.102 4.986 0.973 1.00 88.88 104 GLN A O 1
ATOM 805 N N . GLN A 1 105 ? 8.733 3.366 0.204 1.00 92.75 105 GLN A N 1
ATOM 806 C CA . GLN A 1 105 ? 7.571 3.718 1.035 1.00 92.75 105 GLN A CA 1
ATOM 807 C C . GLN A 1 105 ? 6.987 5.118 0.767 1.00 92.75 105 GLN A C 1
ATOM 809 O O . GLN A 1 105 ? 6.062 5.538 1.457 1.00 92.75 105 GLN A O 1
ATOM 814 N N . CYS A 1 106 ? 7.489 5.838 -0.241 1.00 94.44 106 CYS A N 1
ATOM 815 C CA . CYS A 1 106 ? 7.109 7.215 -0.523 1.00 94.44 106 CYS A CA 1
ATOM 816 C C . CYS A 1 106 ? 6.512 7.356 -1.924 1.00 94.44 106 CYS A C 1
ATOM 818 O O . CYS A 1 106 ? 7.038 6.828 -2.907 1.00 94.44 106 CYS A O 1
ATOM 820 N N . VAL A 1 107 ? 5.480 8.196 -2.035 1.00 95.94 107 VAL A N 1
ATOM 821 C CA . VAL A 1 107 ? 4.871 8.572 -3.323 1.00 95.94 107 VAL A CA 1
ATOM 822 C C . VAL A 1 107 ? 5.913 9.177 -4.266 1.00 95.94 107 VAL A C 1
ATOM 824 O O . VAL A 1 107 ? 5.964 8.815 -5.438 1.00 95.94 107 VAL A O 1
ATOM 827 N N . THR A 1 108 ? 6.807 10.033 -3.761 1.00 94.12 108 THR A N 1
ATOM 828 C CA . THR A 1 108 ? 7.890 10.616 -4.567 1.00 94.12 108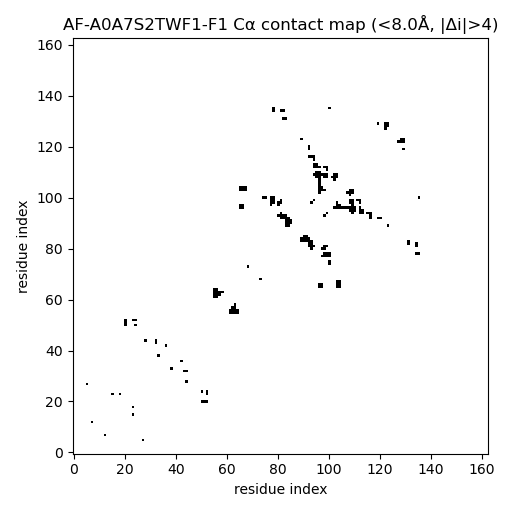 THR A CA 1
ATOM 829 C C . THR A 1 108 ? 8.794 9.539 -5.170 1.00 94.12 108 THR A C 1
ATOM 831 O O . THR A 1 108 ? 9.163 9.638 -6.334 1.00 94.12 108 THR A O 1
ATOM 834 N N . GLY A 1 109 ? 9.106 8.463 -4.438 1.00 93.25 109 GLY A N 1
ATOM 835 C CA . GLY A 1 109 ? 9.900 7.364 -4.992 1.00 93.25 109 GLY A CA 1
ATOM 836 C C . GLY A 1 109 ? 9.168 6.578 -6.077 1.00 93.25 109 GLY A C 1
ATOM 837 O O . GLY A 1 109 ? 9.787 6.195 -7.072 1.00 93.25 109 GLY A O 1
ATOM 838 N N . ALA A 1 110 ? 7.855 6.389 -5.936 1.00 96.31 110 ALA A N 1
ATOM 839 C CA . ALA A 1 110 ? 7.024 5.803 -6.987 1.00 96.31 110 ALA A CA 1
ATOM 840 C C . ALA A 1 110 ? 6.996 6.685 -8.250 1.00 96.31 110 ALA A C 1
ATOM 842 O O . ALA A 1 110 ? 7.190 6.187 -9.357 1.00 96.31 110 ALA A O 1
ATOM 843 N N . VAL A 1 111 ? 6.841 8.004 -8.094 1.00 96.56 111 VAL A N 1
ATOM 844 C CA . VAL A 1 111 ? 6.849 8.957 -9.217 1.00 96.56 111 VAL A CA 1
ATOM 845 C C . VAL A 1 111 ? 8.200 8.957 -9.934 1.00 96.56 111 VAL A C 1
ATOM 847 O O . VAL A 1 111 ? 8.253 8.7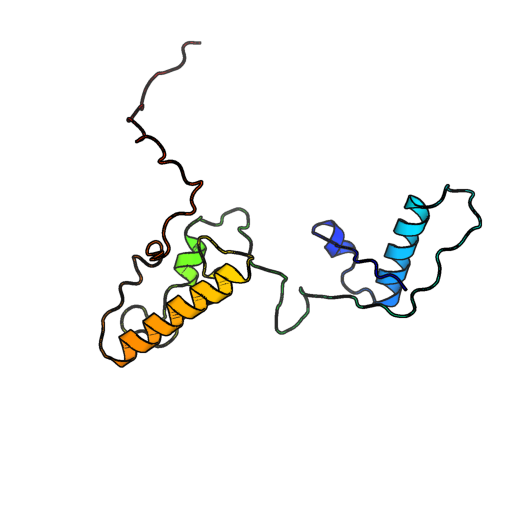89 -11.154 1.00 96.56 111 VAL A O 1
ATOM 850 N N . GLU A 1 112 ? 9.302 9.091 -9.197 1.00 93.69 112 GLU A N 1
ATOM 851 C CA . GLU A 1 112 ? 10.642 9.168 -9.789 1.00 93.69 112 GLU A CA 1
ATOM 852 C C . GLU A 1 112 ? 11.069 7.851 -10.446 1.00 93.69 112 GLU A C 1
ATOM 854 O O . GLU A 1 112 ? 11.633 7.848 -11.545 1.00 93.69 112 GLU A O 1
ATOM 859 N N . SER A 1 113 ? 10.727 6.708 -9.843 1.00 94.62 113 SER A N 1
ATOM 860 C CA . SER A 1 113 ? 10.944 5.407 -10.484 1.00 94.62 113 SER A CA 1
ATOM 861 C C . SER A 1 113 ? 10.098 5.225 -11.750 1.00 94.62 113 SER A C 1
ATOM 863 O O . SER A 1 113 ? 10.589 4.648 -12.722 1.00 94.62 113 SER A O 1
ATOM 865 N N . GLY A 1 114 ? 8.880 5.775 -11.792 1.00 95.88 114 GLY A N 1
ATOM 866 C CA . GLY A 1 114 ? 8.052 5.827 -12.997 1.00 95.88 114 GLY A CA 1
ATOM 867 C C . GLY A 1 114 ? 8.708 6.632 -14.121 1.00 95.88 114 GLY A C 1
ATOM 868 O O . GLY A 1 114 ? 8.831 6.143 -15.244 1.00 95.88 114 GLY A O 1
ATOM 869 N N . ARG A 1 115 ? 9.224 7.832 -13.816 1.00 95.00 115 ARG A N 1
ATOM 870 C CA . ARG A 1 115 ? 9.970 8.665 -14.782 1.00 95.00 115 ARG A CA 1
ATOM 871 C C . ARG A 1 115 ? 11.233 7.959 -15.283 1.00 95.00 115 ARG A C 1
ATOM 873 O O . ARG A 1 115 ? 11.550 8.032 -16.470 1.00 95.00 115 ARG A O 1
ATOM 880 N N . ARG A 1 116 ? 11.953 7.260 -14.398 1.00 92.94 116 ARG A N 1
ATOM 881 C CA . ARG A 1 116 ? 13.112 6.419 -14.750 1.00 92.94 116 ARG A CA 1
ATOM 882 C C . ARG A 1 116 ? 12.720 5.317 -15.738 1.00 92.94 116 ARG A C 1
ATOM 884 O O . ARG A 1 116 ? 13.351 5.206 -16.786 1.00 92.94 116 ARG A O 1
ATOM 891 N N . ALA A 1 117 ? 11.689 4.530 -15.432 1.00 92.75 117 ALA A N 1
ATOM 892 C CA . ALA A 1 117 ? 11.245 3.442 -16.302 1.00 92.75 117 ALA A CA 1
ATOM 893 C C . ALA A 1 117 ? 10.737 3.957 -17.659 1.00 92.75 117 ALA A C 1
ATOM 895 O O . ALA A 1 117 ? 11.083 3.388 -18.689 1.00 92.75 117 ALA A O 1
ATOM 896 N N . ALA A 1 118 ? 10.002 5.074 -17.682 1.00 94.00 118 ALA A N 1
ATOM 897 C CA . ALA A 1 118 ? 9.533 5.697 -18.919 1.00 94.00 118 ALA A CA 1
ATOM 898 C C . ALA A 1 118 ? 10.692 6.130 -19.835 1.00 94.00 118 ALA A C 1
ATOM 900 O O . ALA A 1 118 ? 10.671 5.835 -21.030 1.00 94.00 118 ALA A O 1
ATOM 901 N N . ARG A 1 119 ? 11.737 6.765 -19.277 1.00 90.88 119 ARG A N 1
ATOM 902 C CA . ARG A 1 119 ? 12.958 7.107 -20.031 1.00 90.88 119 ARG A CA 1
ATOM 903 C C . ARG A 1 119 ? 13.640 5.863 -20.603 1.00 90.88 119 ARG A C 1
ATOM 905 O O . ARG A 1 119 ? 14.032 5.872 -21.764 1.00 90.88 119 ARG A O 1
ATOM 912 N N . ALA A 1 120 ? 13.730 4.786 -19.823 1.00 87.31 120 ALA A N 1
ATOM 913 C CA . ALA A 1 120 ? 14.337 3.533 -20.269 1.00 87.31 120 ALA A CA 1
ATOM 914 C C . ALA A 1 120 ? 13.551 2.858 -21.411 1.00 87.31 120 ALA A C 1
ATOM 916 O O . ALA A 1 120 ? 14.154 2.357 -22.362 1.00 87.31 120 ALA A O 1
ATOM 917 N N . VAL A 1 121 ? 12.214 2.880 -21.347 1.00 91.69 121 VAL A N 1
ATOM 918 C CA . VAL A 1 121 ? 11.338 2.388 -22.425 1.00 91.69 121 VAL A CA 1
ATOM 919 C C . VAL A 1 121 ? 11.545 3.203 -23.701 1.00 91.69 121 VAL A C 1
ATOM 921 O O . VAL A 1 121 ? 11.756 2.619 -24.762 1.00 91.69 121 VAL A O 1
ATOM 924 N N . ALA A 1 122 ? 11.530 4.537 -23.598 1.00 90.25 122 ALA A N 1
ATOM 925 C CA . ALA A 1 122 ? 11.726 5.422 -24.744 1.00 90.25 122 ALA A CA 1
ATOM 926 C C . ALA A 1 122 ? 13.105 5.218 -25.393 1.00 90.25 122 ALA A C 1
ATOM 928 O O . ALA A 1 122 ? 13.178 4.986 -26.597 1.00 90.25 122 ALA A O 1
ATOM 929 N N . GLY A 1 123 ? 14.182 5.206 -24.599 1.00 87.31 123 GLY A N 1
ATOM 930 C CA . GLY A 1 123 ? 15.537 4.966 -25.106 1.00 87.31 123 GLY A CA 1
ATOM 931 C C . GLY A 1 123 ? 15.659 3.616 -25.820 1.00 87.31 123 GLY A C 1
ATOM 932 O O . GLY A 1 123 ? 16.148 3.548 -26.945 1.00 87.31 123 GLY A O 1
ATOM 933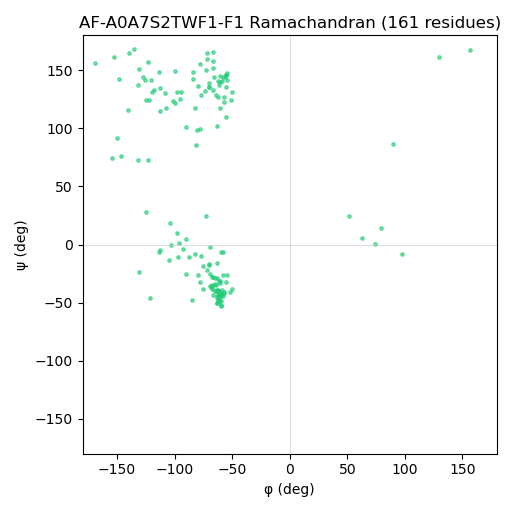 N N . THR A 1 124 ? 15.098 2.549 -25.237 1.00 85.75 124 THR A N 1
ATOM 934 C CA . THR A 1 124 ? 15.108 1.212 -25.861 1.00 85.75 124 THR A CA 1
ATOM 935 C C . THR A 1 124 ? 14.355 1.201 -27.198 1.00 85.75 124 THR A C 1
ATOM 937 O O . THR A 1 124 ? 14.809 0.570 -28.152 1.00 85.75 124 THR A O 1
ATOM 940 N N . ALA A 1 125 ? 13.229 1.917 -27.302 1.00 83.31 125 ALA A N 1
ATOM 941 C CA . ALA A 1 125 ? 12.465 2.031 -28.546 1.00 83.31 125 ALA A CA 1
ATOM 942 C C . ALA A 1 125 ? 13.220 2.796 -29.650 1.00 83.31 125 ALA A C 1
ATOM 944 O O . ALA A 1 125 ? 13.013 2.526 -30.832 1.00 83.31 125 ALA A O 1
ATOM 945 N N . HIS A 1 126 ? 14.119 3.709 -29.275 1.00 84.56 126 HIS A N 1
ATOM 946 C CA . HIS A 1 126 ? 14.976 4.462 -30.194 1.00 84.56 126 HIS A CA 1
ATOM 947 C C . HIS A 1 126 ? 16.327 3.782 -30.486 1.00 84.56 126 HIS A C 1
ATOM 949 O O . HIS A 1 126 ? 17.146 4.340 -31.212 1.00 84.56 126 HIS A O 1
ATOM 955 N N . GLY A 1 127 ? 16.553 2.566 -29.976 1.00 78.44 127 GLY A N 1
ATOM 956 C CA . GLY A 1 127 ? 17.799 1.820 -30.179 1.00 78.44 127 GLY A CA 1
ATOM 957 C C . GLY A 1 127 ? 18.955 2.273 -29.283 1.00 78.44 127 GLY A C 1
ATOM 958 O O . GLY A 1 127 ? 20.100 1.899 -29.532 1.00 78.44 127 GLY A O 1
ATOM 959 N N . GLU A 1 128 ? 18.678 3.057 -28.241 1.00 75.38 128 GLU A N 1
ATOM 960 C CA . GLU A 1 128 ? 19.674 3.463 -27.253 1.00 75.38 128 GLU A CA 1
ATOM 961 C C . GLU A 1 128 ? 19.920 2.333 -26.246 1.00 75.38 128 GLU A C 1
ATOM 963 O O . GLU A 1 128 ? 18.992 1.700 -25.733 1.00 75.38 128 GLU A O 1
ATOM 968 N N . SER A 1 129 ? 21.190 2.084 -25.925 1.00 63.75 129 SER A N 1
ATOM 969 C CA . SER A 1 129 ? 21.560 1.183 -24.836 1.00 63.75 129 SER A CA 1
ATOM 970 C C . SER A 1 129 ? 21.484 1.928 -23.505 1.00 63.75 129 SER A C 1
ATOM 972 O O . SER A 1 129 ? 22.243 2.872 -23.286 1.00 63.75 129 SER A O 1
ATOM 974 N N . PHE A 1 130 ? 20.609 1.493 -22.601 1.00 62.97 130 PHE A N 1
ATOM 975 C CA . PHE A 1 130 ? 20.518 2.062 -21.259 1.00 62.97 130 PHE A CA 1
ATOM 976 C C . PHE A 1 130 ? 21.352 1.226 -20.278 1.00 62.97 130 PHE A C 1
ATOM 978 O O . PHE A 1 130 ? 21.169 0.010 -20.180 1.00 62.97 130 PHE A O 1
ATOM 985 N N . ASP A 1 131 ? 22.274 1.860 -19.552 1.00 62.44 131 ASP A N 1
ATOM 986 C CA . ASP A 1 131 ? 23.060 1.179 -18.523 1.00 62.44 131 ASP A CA 1
ATOM 987 C C . ASP A 1 131 ? 22.250 1.048 -17.224 1.00 62.44 131 ASP A C 1
ATOM 989 O O . ASP A 1 131 ? 22.169 1.960 -16.402 1.00 62.44 131 ASP A O 1
ATOM 993 N N . PHE A 1 132 ? 21.655 -0.127 -17.023 1.00 59.31 132 PHE A N 1
ATOM 994 C CA . PHE A 1 132 ? 20.926 -0.456 -15.797 1.00 59.31 132 PHE A CA 1
ATOM 995 C C . PHE A 1 132 ? 21.839 -0.796 -14.614 1.00 59.31 132 PHE A C 1
ATOM 997 O O . PHE A 1 132 ? 21.347 -0.883 -13.490 1.00 59.31 132 PHE A O 1
ATOM 1004 N N . SER A 1 133 ? 23.150 -0.972 -14.828 1.00 52.03 133 SER A N 1
ATOM 1005 C CA . SER A 1 133 ? 2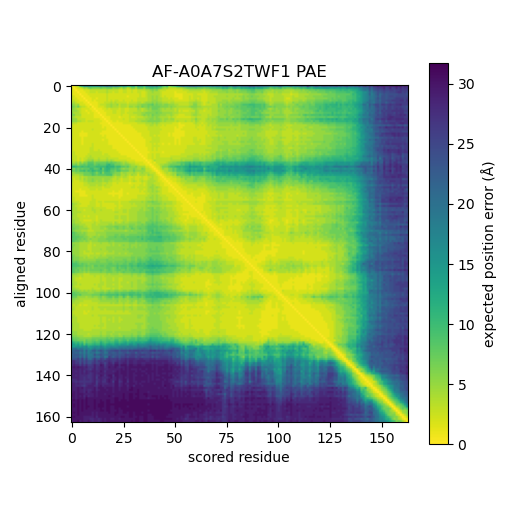4.101 -1.228 -13.739 1.00 52.03 133 SER A CA 1
ATOM 1006 C C . SER A 1 133 ? 24.345 0.014 -12.874 1.00 52.03 133 SER A C 1
ATOM 1008 O O . SER A 1 133 ? 24.665 -0.119 -11.694 1.00 52.03 133 SER A O 1
ATOM 1010 N N . ASN A 1 134 ? 24.071 1.207 -13.418 1.00 47.22 134 ASN A N 1
ATOM 1011 C CA . ASN A 1 134 ? 24.160 2.500 -12.733 1.00 47.22 134 ASN A CA 1
ATOM 1012 C C . ASN A 1 134 ? 22.802 3.098 -12.321 1.00 47.22 134 ASN A C 1
ATOM 1014 O O . ASN A 1 134 ? 22.722 4.279 -11.983 1.00 47.22 134 ASN A O 1
ATOM 1018 N N . ALA A 1 135 ? 21.730 2.297 -12.252 1.00 46.22 135 ALA A N 1
ATOM 1019 C CA . ALA A 1 135 ? 20.398 2.754 -11.818 1.00 46.22 135 ALA A CA 1
ATOM 1020 C C . ALA A 1 135 ? 20.358 3.370 -10.395 1.00 46.22 135 ALA A C 1
ATOM 1022 O O . ALA A 1 135 ? 19.332 3.909 -9.982 1.00 46.22 135 ALA A O 1
ATOM 1023 N N . ALA A 1 136 ? 21.471 3.306 -9.658 1.00 44.78 136 ALA A N 1
ATOM 1024 C CA . ALA A 1 136 ? 21.674 3.938 -8.364 1.00 44.78 136 ALA A CA 1
ATOM 1025 C C . ALA A 1 136 ? 21.916 5.460 -8.416 1.00 44.78 136 ALA A C 1
ATOM 1027 O O . ALA A 1 136 ? 21.806 6.096 -7.368 1.00 44.78 136 ALA A O 1
ATOM 1028 N N . PHE A 1 137 ? 22.298 6.056 -9.557 1.00 42.16 137 PHE A N 1
ATOM 1029 C CA . PHE A 1 137 ? 22.935 7.379 -9.504 1.00 42.16 137 PHE A CA 1
ATOM 1030 C C . PHE A 1 137 ? 22.785 8.243 -10.772 1.00 42.16 137 PHE A C 1
ATOM 1032 O O . PHE A 1 137 ? 23.747 8.489 -11.489 1.00 42.16 137 PHE A O 1
ATOM 1039 N N . SER A 1 138 ? 21.599 8.804 -11.012 1.00 39.31 138 SER A N 1
ATOM 1040 C CA . SER A 1 138 ? 21.529 10.189 -11.506 1.00 39.31 138 SER A CA 1
ATOM 1041 C C . SER A 1 138 ? 20.240 10.864 -11.040 1.00 39.31 138 SER A C 1
ATOM 1043 O O . SER A 1 138 ? 19.174 10.796 -11.652 1.00 39.31 138 SER A O 1
ATOM 1045 N N . TRP A 1 139 ? 20.347 11.529 -9.894 1.00 39.59 139 TRP A N 1
ATOM 1046 C CA . TRP A 1 139 ? 19.510 12.685 -9.629 1.00 39.59 139 TRP A CA 1
ATOM 1047 C C . TRP A 1 139 ? 20.119 13.846 -10.413 1.00 39.59 139 TRP A C 1
ATOM 1049 O O . TRP A 1 139 ? 21.050 14.475 -9.930 1.00 39.59 139 TRP A O 1
ATOM 1059 N N . ASP A 1 140 ? 19.577 14.181 -11.584 1.00 39.25 140 ASP A N 1
ATOM 1060 C CA . ASP A 1 140 ? 19.774 15.522 -12.169 1.00 39.25 140 ASP A CA 1
ATOM 1061 C C . ASP A 1 140 ? 18.957 16.589 -11.403 1.00 39.25 140 ASP A C 1
ATOM 1063 O O . ASP A 1 140 ? 18.590 17.632 -11.942 1.00 39.25 140 ASP A O 1
ATOM 1067 N N . LEU A 1 141 ? 18.633 16.330 -10.132 1.00 37.78 141 LEU A N 1
ATOM 1068 C CA . LEU A 1 141 ? 18.149 17.337 -9.204 1.00 37.78 141 LEU A CA 1
ATOM 1069 C C . LEU A 1 141 ? 19.343 17.796 -8.361 1.00 37.78 141 LEU A C 1
ATOM 1071 O O . LEU A 1 141 ? 20.075 16.943 -7.850 1.00 37.78 141 LEU A O 1
ATOM 1075 N N . PRO A 1 142 ? 19.558 19.116 -8.208 1.00 30.98 142 PRO A N 1
ATOM 1076 C CA . PRO A 1 142 ? 20.614 19.623 -7.345 1.00 30.98 142 PRO A CA 1
ATOM 1077 C C . PRO A 1 142 ? 20.441 19.054 -5.929 1.00 30.98 142 PRO A C 1
ATOM 1079 O O . PRO A 1 142 ? 19.299 18.860 -5.492 1.00 30.98 142 PRO A O 1
ATOM 1082 N N . PRO A 1 143 ? 21.543 18.780 -5.204 1.00 41.12 143 PRO A N 1
ATOM 1083 C CA . PRO A 1 143 ? 21.452 18.304 -3.834 1.00 41.12 143 PRO A CA 1
ATOM 1084 C C . PRO A 1 143 ? 20.610 19.288 -3.012 1.00 41.12 143 PRO A C 1
ATOM 1086 O O . PRO A 1 143 ? 20.697 20.505 -3.227 1.00 41.12 143 PRO A O 1
ATOM 1089 N N . PRO A 1 144 ? 19.770 18.791 -2.092 1.00 44.00 144 PRO A N 1
ATOM 1090 C CA . PRO A 1 144 ? 18.989 19.670 -1.249 1.00 44.00 144 PRO A CA 1
ATOM 1091 C C . PRO A 1 144 ? 19.923 20.609 -0.463 1.00 44.00 144 PRO A C 1
ATOM 1093 O O . PRO A 1 144 ? 20.999 20.180 -0.045 1.00 44.00 144 PRO A O 1
ATOM 1096 N N . PRO A 1 145 ? 19.536 21.875 -0.225 1.00 46.31 145 PRO A N 1
ATOM 1097 C CA . PRO A 1 145 ? 20.426 22.911 0.315 1.00 46.31 145 PRO A CA 1
ATOM 1098 C C . PRO A 1 145 ? 21.041 22.627 1.700 1.00 46.31 145 PRO A C 1
ATOM 1100 O O . PRO A 1 145 ? 21.877 23.399 2.159 1.00 46.31 145 PRO A O 1
ATOM 1103 N N . TRP A 1 146 ? 20.648 21.544 2.373 1.00 59.09 146 TRP A N 1
ATOM 1104 C CA . TRP A 1 146 ? 21.174 21.115 3.671 1.00 59.09 146 TRP A CA 1
ATOM 1105 C C . TRP A 1 146 ? 22.157 19.934 3.597 1.00 59.09 146 TRP A C 1
ATOM 1107 O O . TRP A 1 146 ? 22.661 19.510 4.638 1.00 59.09 146 TRP A O 1
ATOM 1117 N N . ASP A 1 147 ? 22.451 19.398 2.408 1.00 50.59 147 ASP A N 1
ATOM 1118 C CA . ASP A 1 147 ? 23.413 18.304 2.238 1.00 50.59 147 ASP A CA 1
ATOM 1119 C C . ASP A 1 147 ? 24.849 18.856 2.229 1.00 50.59 147 ASP A C 1
ATOM 1121 O O . ASP A 1 147 ? 25.425 19.215 1.200 1.00 50.59 147 ASP A O 1
ATOM 1125 N N . VAL A 1 148 ? 25.413 19.009 3.427 1.00 48.22 148 VAL A N 1
ATOM 1126 C CA . VAL A 1 148 ? 26.807 19.426 3.627 1.00 48.22 148 VAL A CA 1
ATOM 1127 C C . VAL A 1 148 ? 27.746 18.293 3.185 1.00 48.22 148 VAL A C 1
ATOM 1129 O O . VAL A 1 148 ? 27.518 17.143 3.570 1.00 48.22 148 VAL A O 1
ATOM 1132 N N . PRO A 1 149 ? 28.835 18.568 2.438 1.00 41.75 149 PRO A N 1
ATOM 1133 C CA . PRO A 1 149 ? 29.751 17.522 1.996 1.00 41.75 149 PRO A CA 1
ATOM 1134 C C . PRO A 1 149 ? 30.310 16.737 3.186 1.00 41.75 149 PRO A C 1
ATOM 1136 O O . PRO A 1 149 ? 30.943 17.308 4.078 1.00 41.75 149 PRO A O 1
ATOM 1139 N N . ARG A 1 150 ? 30.113 15.413 3.197 1.00 47.47 150 ARG A N 1
ATOM 1140 C CA . ARG A 1 150 ? 30.828 14.544 4.139 1.00 47.47 150 ARG A CA 1
ATOM 1141 C C . ARG A 1 150 ? 32.329 14.644 3.844 1.00 47.47 150 ARG A C 1
ATOM 1143 O O . ARG A 1 150 ? 32.717 14.421 2.695 1.00 47.47 150 ARG A O 1
ATOM 1150 N N . PRO A 1 151 ? 33.183 14.953 4.836 1.00 35.84 151 PRO A N 1
ATOM 1151 C CA . PRO A 1 151 ? 34.621 14.934 4.621 1.00 35.84 151 PRO A CA 1
ATOM 1152 C C . PRO A 1 151 ? 35.054 13.523 4.217 1.00 35.84 151 PRO A C 1
ATOM 1154 O O . PRO A 1 151 ? 34.541 12.530 4.741 1.00 35.84 151 PRO A O 1
ATOM 1157 N N . ALA A 1 152 ? 35.977 13.449 3.256 1.00 39.06 152 ALA A N 1
ATOM 1158 C CA . ALA A 1 152 ? 36.524 12.196 2.758 1.00 39.06 152 ALA A CA 1
ATOM 1159 C C . ALA A 1 152 ? 36.998 11.333 3.934 1.00 39.06 152 ALA A C 1
ATOM 1161 O O . ALA A 1 152 ? 37.799 11.783 4.756 1.00 39.06 152 ALA A O 1
ATOM 1162 N N . SER A 1 153 ? 36.494 10.101 4.027 1.00 40.91 153 SER A N 1
ATOM 1163 C CA . SER A 1 153 ? 36.961 9.143 5.022 1.00 40.91 153 SER A CA 1
ATOM 1164 C C . SER A 1 153 ? 38.432 8.845 4.745 1.00 40.91 153 SER A C 1
ATOM 1166 O O . SER A 1 153 ? 38.759 8.092 3.825 1.00 40.91 153 SER A O 1
ATOM 1168 N N . SER A 1 154 ? 39.330 9.447 5.520 1.00 35.00 154 SER A N 1
ATOM 1169 C CA . SER A 1 154 ? 40.708 8.993 5.580 1.00 35.00 154 SER A CA 1
ATOM 1170 C C . SER A 1 154 ? 40.710 7.583 6.167 1.00 35.00 154 SER A C 1
ATOM 1172 O O . SER A 1 154 ? 40.086 7.285 7.186 1.00 35.00 154 SER A O 1
ATOM 1174 N N . SER A 1 155 ? 41.374 6.679 5.460 1.00 40.69 155 SER A N 1
ATOM 1175 C CA . SER A 1 155 ? 41.589 5.298 5.859 1.00 40.69 155 SER A CA 1
ATOM 1176 C C . SER A 1 155 ? 42.246 5.230 7.241 1.00 40.69 155 SER A C 1
ATOM 1178 O O . SER A 1 155 ? 43.434 5.516 7.380 1.00 40.69 155 SER A O 1
ATOM 1180 N N . LEU A 1 156 ? 41.501 4.792 8.252 1.00 33.78 156 LEU A N 1
ATOM 1181 C CA . LEU A 1 156 ? 42.061 4.333 9.521 1.00 33.78 156 LEU A CA 1
ATOM 1182 C C . LEU A 1 156 ? 41.593 2.903 9.777 1.00 33.78 156 LEU A C 1
ATOM 1184 O O . LEU A 1 156 ? 40.767 2.623 10.639 1.00 33.78 156 LEU A O 1
ATOM 1188 N N . HIS A 1 157 ? 42.170 1.979 9.009 1.00 33.19 157 HIS A N 1
ATOM 1189 C CA . HIS A 1 157 ? 42.425 0.653 9.546 1.00 33.19 157 HIS A CA 1
ATOM 1190 C C . HIS A 1 157 ? 43.548 0.767 10.584 1.00 33.19 157 HIS A C 1
ATOM 1192 O O . HIS A 1 157 ? 44.570 1.406 10.340 1.00 33.19 157 HIS A O 1
ATOM 1198 N N . ASN A 1 158 ? 43.372 0.029 11.682 1.00 41.09 158 ASN A N 1
ATOM 1199 C CA . ASN A 1 158 ? 44.419 -0.463 12.574 1.00 41.09 158 ASN A CA 1
ATOM 1200 C C . ASN A 1 158 ? 44.837 0.443 13.751 1.00 41.09 158 ASN A C 1
ATOM 1202 O O . ASN A 1 158 ? 45.868 1.108 13.705 1.00 41.09 158 ASN A O 1
ATOM 1206 N N . ARG A 1 159 ? 44.118 0.335 14.881 1.00 35.53 159 ARG A N 1
ATOM 1207 C CA . ARG A 1 159 ? 44.749 0.277 16.216 1.00 35.53 159 ARG A CA 1
ATOM 1208 C C . ARG A 1 159 ? 44.017 -0.732 17.102 1.00 35.53 159 ARG A C 1
ATOM 1210 O O . ARG A 1 159 ? 42.847 -0.559 17.421 1.0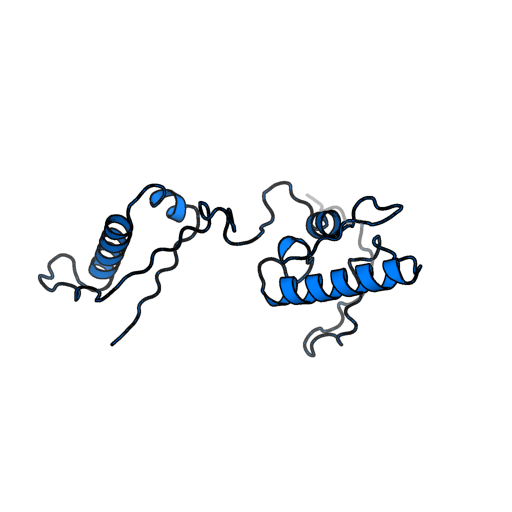0 35.53 159 ARG A O 1
ATOM 1217 N N . LYS A 1 160 ? 44.738 -1.791 17.478 1.00 39.09 160 LYS A N 1
ATOM 1218 C CA . LYS A 1 160 ? 44.379 -2.743 18.537 1.00 39.09 160 LYS A CA 1
ATOM 1219 C C . LYS A 1 160 ? 44.124 -1.993 19.850 1.00 39.09 160 LYS A C 1
ATOM 1221 O O . LYS A 1 160 ? 44.938 -1.153 20.229 1.00 39.09 160 LYS A O 1
ATOM 1226 N N . ALA A 1 161 ? 43.052 -2.343 20.554 1.00 35.06 161 ALA A N 1
ATOM 1227 C CA . ALA A 1 161 ? 42.854 -1.949 21.946 1.00 35.06 161 ALA A CA 1
ATOM 1228 C C . ALA A 1 161 ? 43.800 -2.764 22.857 1.00 35.06 161 ALA A C 1
ATOM 1230 O O . ALA A 1 161 ? 43.882 -3.985 22.682 1.00 35.06 161 ALA A O 1
ATOM 1231 N N . PRO A 1 162 ? 44.538 -2.143 23.795 1.00 39.00 162 PRO A N 1
ATOM 1232 C CA . PRO A 1 162 ? 45.167 -2.872 24.887 1.00 39.00 162 PRO A CA 1
ATOM 1233 C C . PRO A 1 162 ? 44.134 -3.209 25.978 1.00 39.00 162 PRO A C 1
ATOM 1235 O O . PRO A 1 162 ? 43.091 -2.564 26.062 1.00 39.00 162 PRO A O 1
ATOM 1238 N N . LYS A 1 163 ? 44.449 -4.269 26.734 1.00 42.47 163 LYS A N 1
ATOM 1239 C CA . LYS A 1 163 ? 43.611 -4.970 27.724 1.00 42.47 163 LYS A CA 1
ATOM 1240 C C . LYS A 1 163 ? 42.991 -4.077 28.793 1.00 42.47 163 LYS A C 1
ATOM 1242 O O . LYS A 1 163 ? 43.702 -3.161 29.260 1.00 42.47 163 LYS A O 1
#

Nearest PDB structures (foldseek):
  6nr5-assembly1_A  TM=9.341E-01  e=6.664E-04  Homo sapiens
  7vqu-assembly1_A  TM=9.245E-01  e=7.112E-04  Homo sapiens
  2h94-assembly1_A  TM=8.923E-01  e=6.244E-04  Homo sapiens
  2dw4-assembly1_A  TM=8.980E-01  e=1.122E-03  Homo sapiens
  2z3y-assembly1_A  TM=8.959E-01  e=2.152E-03  Homo sapiens

InterPro domains:
  IPR002937 Amine oxidase [PF01593] (3-121)
  IPR036188 FAD/NAD(P)-binding domain superfamily [SSF51905] (56-122)
  IPR050281 Flavin monoamine oxidase and related enzymes [PTHR10742] (3-124)

Sequence (163 aa):
EGVIVAHIWPPYAYGYQGQSDEQVVSKILGTLRDMMYPPNCTSTLPKPLDALVTRWDTDPHSLGSYSFHPVGSERMDPLALAAPHPRSSPRLFFAGEATSLLGQQCVTGAVESGRRAARAVAGTAHGESFDFSNAAFSWDLPPPPWDVPRPASSSLHNRKAPK

pLDDT: mean 81.68, std 20.51, range [30.98, 97.19]